Protein AF-A0A7L3PGA0-F1 (afdb_monomer)

Sequence (75 aa):
VSCPQPLADAWNEPCVTSCGDSRAIIYPPPVVITFPGPILSSCPQESVVGSSAPAAIGASFGCGGSYGYRGTFSY

InterPro domains:
  IPR003461 Keratin [PF02422] (1-71)
  IPR003461 Keratin [PTHR31203] (1-74)

Foldseek 3Di:
DDDPDDDDDDDPDDPDDDDDDDDDDDDDDDDDDDDDDDDDDDDDDDDDDDDDDDPDDDDDDDDDDDDDPDPDDDD

Radius of gyration: 51.01 Å; Cα contacts (8 Å, |Δi|>4): 0; chains: 1; bounding box: 83×37×132 Å

Mean predicted aligned error: 21.16 Å

Secondary structure (DSSP, 8-state):
-PPPPP-----SS-----PPPP-----PPP----PPPPP----PPP-----PPP---------------------

Solvent-accessible surface area (backbone atoms only — not comparable to full-atom values): 6325 Å² total; per-residue (Å²): 137,87,78,80,78,88,82,82,87,82,75,95,64,87,88,80,77,91,74,80,89,86,86,85,89,83,85,80,81,91,84,86,86,86,78,82,76,87,85,86,85,81,82,84,76,91,77,86,85,85,84,83,79,79,80,80,86,82,79,96,74,80,88,84,77,93,80,76,95,73,88,75,90,76,136

Organism: NCBI:txid269412

pLDDT: mean 72.55, std 16.36, range [40.22, 94.69]

Structure (mmCIF, N/CA/C/O backbone):
data_AF-A0A7L3PGA0-F1
#
_entry.id   AF-A0A7L3PGA0-F1
#
loop_
_atom_site.group_PDB
_atom_site.id
_atom_site.type_symbol
_atom_site.label_atom_id
_atom_site.label_alt_id
_atom_site.label_comp_id
_atom_site.label_asym_id
_atom_site.label_entity_id
_atom_site.label_seq_id
_atom_site.pdbx_PDB_ins_code
_atom_site.Cartn_x
_atom_site.Cartn_y
_atom_site.Cartn_z
_atom_site.occupancy
_atom_site.B_iso_or_equiv
_atom_site.auth_seq_id
_atom_site.auth_comp_id
_atom_site.auth_asym_id
_atom_site.auth_atom_id
_atom_site.pdbx_PDB_mod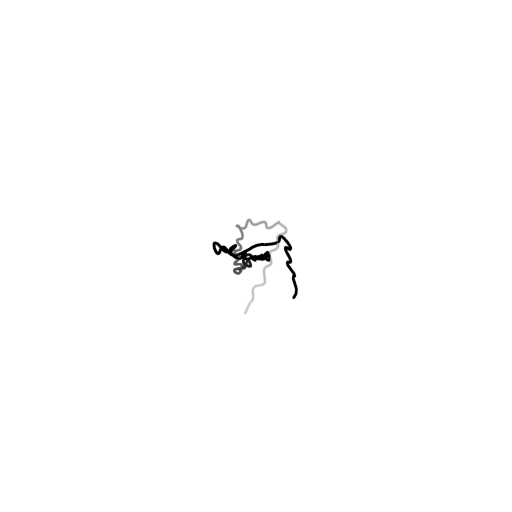el_num
ATOM 1 N N . VAL A 1 1 ? 12.151 -22.167 -50.443 1.00 62.12 1 VAL A N 1
ATOM 2 C CA . VAL A 1 1 ? 12.191 -20.966 -49.577 1.00 62.12 1 VAL A CA 1
ATOM 3 C C . VAL A 1 1 ? 13.655 -20.671 -49.306 1.00 62.12 1 VAL A C 1
ATOM 5 O O . VAL A 1 1 ? 14.332 -21.557 -48.807 1.00 62.12 1 VAL A O 1
ATOM 8 N N . SER A 1 2 ? 14.165 -19.521 -49.747 1.00 71.56 2 SER A N 1
ATOM 9 C CA . SER A 1 2 ? 15.543 -19.094 -49.471 1.00 71.56 2 SER A CA 1
ATOM 10 C C . SER A 1 2 ? 15.501 -18.140 -48.283 1.00 71.56 2 SER A C 1
ATOM 12 O O . SER A 1 2 ? 14.800 -17.131 -48.353 1.00 71.56 2 SER A O 1
ATOM 14 N N . CYS A 1 3 ? 16.181 -18.485 -47.190 1.00 66.75 3 CYS A N 1
ATOM 15 C CA . CYS A 1 3 ? 16.324 -17.597 -46.041 1.00 66.75 3 CYS A CA 1
ATOM 16 C C . CYS A 1 3 ? 17.629 -16.808 -46.202 1.00 66.75 3 CYS A C 1
ATOM 18 O O . CYS A 1 3 ? 18.687 -17.437 -46.285 1.00 66.75 3 CYS A O 1
ATOM 20 N N . PRO A 1 4 ? 17.585 -15.464 -46.253 1.00 80.25 4 PRO A N 1
ATOM 21 C CA . PRO A 1 4 ? 18.804 -14.668 -46.263 1.00 80.25 4 PRO A CA 1
ATOM 22 C C .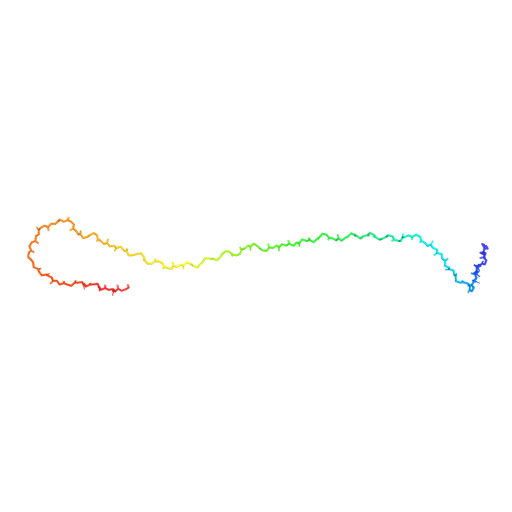 PRO A 1 4 ? 19.606 -14.943 -44.986 1.00 80.25 4 PRO A C 1
ATOM 24 O O . PRO A 1 4 ? 19.034 -15.156 -43.915 1.00 80.25 4 PRO A O 1
ATOM 27 N N . GLN A 1 5 ? 20.934 -14.986 -45.109 1.00 75.94 5 GLN A N 1
ATOM 28 C CA . GLN A 1 5 ? 21.807 -15.249 -43.967 1.00 75.94 5 GLN A CA 1
ATOM 29 C C . GLN A 1 5 ? 21.658 -14.133 -42.919 1.00 75.94 5 GLN A C 1
ATOM 31 O O . GLN A 1 5 ? 21.581 -12.961 -43.297 1.00 75.94 5 GLN A O 1
ATOM 36 N N . PRO A 1 6 ? 21.619 -14.467 -41.615 1.00 75.69 6 PRO A N 1
ATOM 37 C CA . PRO A 1 6 ? 21.559 -13.460 -40.566 1.00 75.69 6 PRO A CA 1
ATOM 38 C C . PRO A 1 6 ? 22.851 -12.638 -40.584 1.00 75.69 6 PRO A C 1
ATOM 40 O O . PRO A 1 6 ? 23.939 -13.172 -40.375 1.00 75.69 6 PRO A O 1
ATOM 43 N N . LEU A 1 7 ? 22.726 -11.340 -40.855 1.00 79.94 7 LEU A N 1
ATOM 44 C CA . LEU A 1 7 ? 23.830 -10.393 -40.769 1.00 79.94 7 LEU A CA 1
ATOM 45 C C . LEU A 1 7 ? 23.908 -9.881 -39.329 1.00 79.94 7 LEU A C 1
ATOM 47 O O . LEU A 1 7 ? 23.021 -9.160 -38.875 1.00 79.94 7 LEU A O 1
ATOM 51 N N . ALA A 1 8 ? 24.954 -10.289 -38.617 1.00 76.38 8 ALA A N 1
ATOM 52 C CA . ALA A 1 8 ? 25.316 -9.721 -37.328 1.00 76.38 8 ALA A CA 1
ATOM 53 C C . ALA A 1 8 ? 26.460 -8.735 -37.563 1.00 76.38 8 ALA A C 1
ATOM 55 O O . ALA A 1 8 ? 27.569 -9.145 -37.898 1.00 76.38 8 ALA A O 1
ATOM 56 N N . ASP A 1 9 ? 26.163 -7.449 -37.427 1.00 75.12 9 ASP A N 1
ATOM 57 C CA . ASP A 1 9 ? 27.156 -6.388 -37.519 1.00 75.12 9 ASP A CA 1
ATOM 58 C C . ASP A 1 9 ? 27.559 -5.997 -36.093 1.00 75.12 9 ASP A C 1
ATOM 60 O O . ASP A 1 9 ? 26.703 -5.732 -35.241 1.00 75.12 9 ASP A O 1
ATOM 64 N N . ALA A 1 10 ? 28.851 -6.096 -35.795 1.00 75.06 10 ALA A N 1
ATOM 65 C CA . ALA A 1 10 ? 29.388 -5.952 -34.449 1.00 75.06 10 ALA A CA 1
ATOM 66 C C . ALA A 1 10 ? 30.393 -4.804 -34.430 1.00 75.06 10 ALA A C 1
ATOM 68 O O . ALA A 1 10 ? 31.411 -4.839 -35.120 1.00 75.06 10 ALA A O 1
ATOM 69 N N . TRP A 1 11 ? 30.121 -3.806 -33.595 1.00 79.62 11 TRP A N 1
ATOM 70 C CA . TRP A 1 11 ? 31.012 -2.677 -33.364 1.00 79.62 11 TRP A CA 1
ATOM 71 C C . TRP A 1 11 ? 31.681 -2.794 -31.997 1.00 79.62 11 TRP A C 1
ATOM 73 O O . TRP A 1 11 ? 31.053 -3.179 -31.014 1.00 79.62 11 TRP A O 1
ATOM 83 N N . ASN A 1 12 ? 32.960 -2.420 -31.936 1.00 81.75 12 ASN A N 1
ATOM 84 C CA . ASN A 1 12 ? 33.734 -2.351 -30.691 1.00 81.75 12 ASN A CA 1
ATOM 85 C C . ASN A 1 12 ? 33.590 -0.995 -29.977 1.00 81.75 12 ASN A C 1
ATOM 87 O O . ASN A 1 12 ? 34.190 -0.772 -28.928 1.00 81.75 12 ASN A O 1
ATOM 91 N N . GLU A 1 13 ? 32.831 -0.072 -30.566 1.00 83.75 13 GLU A N 1
ATOM 92 C CA . GLU A 1 13 ? 32.609 1.271 -30.043 1.00 83.75 13 GLU A CA 1
ATOM 93 C C . GLU A 1 13 ? 31.396 1.279 -29.100 1.00 83.75 13 GLU A C 1
ATOM 95 O O . GLU A 1 13 ? 30.423 0.554 -29.333 1.00 83.75 13 GLU A O 1
ATOM 100 N N . PRO A 1 14 ? 31.415 2.083 -28.023 1.00 76.38 14 PRO A N 1
ATOM 101 C CA . PRO A 1 14 ? 30.292 2.166 -27.102 1.00 76.38 14 PRO A CA 1
ATOM 102 C C . PRO A 1 14 ? 29.060 2.745 -27.812 1.00 76.38 14 PRO A C 1
ATOM 104 O O . PRO A 1 14 ? 29.002 3.930 -28.134 1.00 76.38 14 PRO A O 1
ATOM 107 N N . CYS A 1 15 ? 28.047 1.904 -28.023 1.00 78.94 15 CYS A N 1
ATOM 108 C CA . CYS A 1 15 ? 26.739 2.328 -28.508 1.00 78.94 15 CYS A CA 1
ATOM 109 C C . CYS A 1 15 ? 25.971 3.000 -27.364 1.00 78.94 15 CYS A C 1
ATOM 111 O O . CYS A 1 15 ? 25.298 2.342 -26.569 1.00 78.94 15 CYS A O 1
ATOM 113 N N . VAL A 1 16 ? 26.105 4.321 -27.255 1.00 78.25 16 VAL A N 1
ATOM 114 C CA . VAL A 1 16 ? 25.327 5.130 -26.314 1.00 78.25 16 VAL A CA 1
ATOM 115 C C . VAL A 1 16 ? 24.248 5.859 -27.099 1.00 78.25 16 VAL A C 1
ATOM 117 O O . VAL A 1 16 ? 24.541 6.745 -27.897 1.00 78.25 16 VAL A O 1
ATOM 120 N N . THR A 1 17 ? 22.992 5.492 -26.863 1.00 79.38 17 THR A N 1
ATOM 121 C CA . THR A 1 17 ? 21.836 6.238 -27.364 1.00 79.38 17 THR A CA 1
ATOM 122 C C . THR A 1 17 ? 21.141 6.936 -26.203 1.00 79.38 17 THR A C 1
ATOM 124 O O . THR A 1 17 ? 21.013 6.379 -25.112 1.00 79.38 17 THR A O 1
ATOM 127 N N . SER A 1 18 ? 20.710 8.175 -26.422 1.00 81.44 18 SER A N 1
ATOM 128 C CA . SER A 1 18 ? 19.849 8.873 -25.473 1.00 81.44 18 SER A CA 1
ATOM 129 C C . SER A 1 18 ? 18.406 8.472 -25.769 1.00 81.44 18 SER A C 1
ATOM 131 O O . SER A 1 18 ? 17.833 8.869 -26.781 1.00 81.44 18 SER A O 1
ATOM 133 N N . CYS A 1 19 ? 17.834 7.641 -24.900 1.00 83.94 19 CYS A N 1
ATOM 134 C CA . CYS A 1 19 ? 16.405 7.349 -24.906 1.00 83.94 19 CYS A CA 1
ATOM 135 C C . CYS A 1 19 ? 15.653 8.396 -24.076 1.00 83.94 19 CYS A C 1
ATOM 137 O O . CYS A 1 19 ? 16.195 8.940 -23.115 1.00 83.94 19 CYS A O 1
ATOM 139 N N . GLY A 1 20 ? 14.395 8.653 -24.436 1.00 88.69 20 GLY A N 1
ATOM 140 C CA . GLY A 1 20 ? 13.497 9.466 -23.614 1.00 88.69 20 GLY A CA 1
ATOM 141 C C . GLY A 1 20 ? 13.119 8.781 -22.296 1.00 88.69 20 GLY A C 1
ATOM 142 O O . GLY A 1 20 ? 13.396 7.597 -22.086 1.00 88.69 20 GLY A O 1
ATOM 143 N N . ASP A 1 21 ? 12.451 9.528 -21.419 1.00 91.44 21 ASP A N 1
ATOM 144 C CA . ASP A 1 21 ? 12.075 9.051 -20.088 1.00 91.44 21 ASP A CA 1
ATOM 145 C C . ASP A 1 21 ? 11.150 7.824 -20.138 1.00 91.44 21 ASP A C 1
ATOM 147 O O . ASP A 1 21 ? 10.156 7.777 -20.870 1.00 91.44 21 ASP A O 1
ATOM 151 N N . SER A 1 22 ? 11.448 6.829 -19.300 1.00 90.38 22 SER A N 1
ATOM 152 C CA . SER A 1 22 ? 10.570 5.676 -19.086 1.00 90.38 22 SER A CA 1
ATOM 153 C C . SER A 1 22 ? 9.506 6.008 -18.043 1.00 90.38 22 SER A C 1
ATOM 155 O O . SER A 1 22 ? 9.829 6.448 -16.941 1.00 90.38 22 SER A O 1
ATOM 157 N N . ARG A 1 23 ? 8.230 5.755 -18.359 1.00 92.69 23 ARG A N 1
ATOM 158 C CA . ARG A 1 23 ? 7.117 5.908 -17.408 1.00 92.69 23 ARG A CA 1
ATOM 159 C C . ARG A 1 23 ? 6.556 4.551 -16.991 1.00 92.69 23 ARG A C 1
ATOM 161 O O . ARG A 1 23 ? 6.236 3.726 -17.844 1.00 92.69 23 ARG A O 1
ATOM 168 N N . ALA A 1 24 ? 6.373 4.356 -15.690 1.00 92.81 24 ALA A N 1
ATOM 169 C CA . ALA A 1 24 ? 5.647 3.223 -15.123 1.00 92.81 24 ALA A CA 1
ATOM 170 C C . ALA A 1 24 ? 4.432 3.743 -14.343 1.00 92.81 24 ALA A C 1
ATOM 172 O O . ALA A 1 24 ? 4.558 4.676 -13.553 1.00 92.81 24 ALA A O 1
ATOM 173 N N . ILE A 1 25 ? 3.255 3.157 -14.577 1.00 94.06 25 ILE A N 1
ATOM 174 C CA . ILE A 1 25 ? 2.016 3.472 -13.850 1.00 94.06 25 ILE A CA 1
ATOM 175 C C . ILE A 1 25 ? 1.628 2.233 -13.045 1.00 94.06 25 ILE A C 1
ATOM 177 O O . ILE A 1 25 ? 1.589 1.133 -13.594 1.00 94.06 25 ILE A O 1
ATOM 181 N N . ILE A 1 26 ? 1.347 2.411 -11.753 1.00 91.31 26 ILE A N 1
ATOM 182 C CA . ILE A 1 26 ? 0.995 1.329 -10.828 1.00 91.31 26 ILE A CA 1
ATOM 183 C C . ILE A 1 26 ? -0.399 1.608 -10.261 1.00 91.31 26 ILE A C 1
ATOM 185 O O . ILE A 1 26 ? -0.675 2.729 -9.835 1.00 91.31 26 ILE A O 1
ATOM 189 N N . TYR A 1 27 ? -1.257 0.587 -10.227 1.00 93.81 27 TYR A N 1
ATOM 190 C CA . TYR A 1 27 ? -2.602 0.655 -9.649 1.00 93.81 27 TYR A CA 1
ATOM 191 C C . TYR A 1 27 ? -2.688 -0.250 -8.413 1.00 93.81 27 TYR A C 1
ATOM 193 O O . TYR A 1 27 ? -2.984 -1.439 -8.549 1.00 93.81 27 TYR A O 1
ATOM 201 N N . PRO A 1 28 ? -2.388 0.267 -7.209 1.00 92.38 28 PRO A N 1
ATOM 202 C CA . PRO A 1 28 ? -2.517 -0.517 -5.989 1.00 92.38 28 PRO A CA 1
ATOM 203 C C . 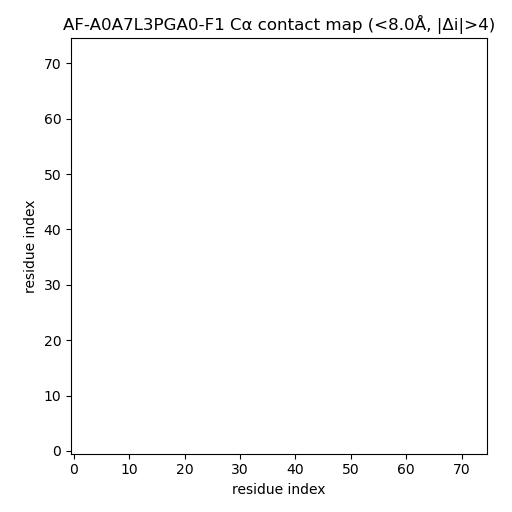PRO A 1 28 ? -3.999 -0.776 -5.652 1.00 92.38 28 PRO A C 1
ATOM 205 O O . PRO A 1 28 ? -4.855 0.063 -5.950 1.00 92.38 28 PRO A O 1
ATOM 208 N N . PRO A 1 29 ? -4.323 -1.916 -5.018 1.00 94.69 29 PRO A N 1
ATOM 209 C CA . PRO A 1 29 ? -5.677 -2.198 -4.552 1.00 94.69 29 PRO A CA 1
ATOM 210 C C . PRO A 1 29 ? -6.080 -1.265 -3.391 1.00 94.69 29 PRO A C 1
ATOM 212 O O . PRO A 1 29 ? -5.213 -0.808 -2.640 1.00 94.69 29 PRO A O 1
ATOM 215 N N . PRO A 1 30 ? -7.385 -0.992 -3.204 1.00 89.75 30 PRO A N 1
ATOM 216 C CA . PRO A 1 30 ? -7.866 -0.184 -2.087 1.00 89.75 30 PRO A CA 1
ATOM 217 C C . PRO A 1 30 ? -7.631 -0.897 -0.747 1.00 89.75 30 PRO A C 1
ATOM 219 O O . PRO A 1 30 ? -7.913 -2.087 -0.609 1.00 89.75 30 PRO A O 1
ATOM 222 N N . VAL A 1 31 ? -7.152 -0.153 0.254 1.00 90.06 31 VAL A N 1
ATOM 223 C CA . VAL A 1 31 ? -6.935 -0.646 1.624 1.00 90.06 31 VAL A CA 1
ATOM 224 C C . VAL A 1 31 ? -7.946 0.014 2.556 1.00 90.06 31 VAL A C 1
ATOM 226 O O . VAL A 1 31 ? -8.074 1.238 2.567 1.00 90.06 31 VAL A O 1
ATOM 229 N N . VAL A 1 32 ? -8.658 -0.794 3.345 1.00 90.81 32 VAL A N 1
ATOM 230 C CA . VAL A 1 32 ? -9.623 -0.322 4.348 1.00 90.81 32 VAL A CA 1
ATOM 231 C C . VAL A 1 32 ? -9.054 -0.566 5.740 1.00 90.81 32 VAL A C 1
ATOM 233 O O . VAL A 1 32 ? -8.629 -1.676 6.051 1.00 90.81 32 VAL A O 1
ATOM 236 N N . ILE A 1 33 ? -9.066 0.470 6.580 1.00 87.06 33 ILE A N 1
ATOM 237 C CA . ILE A 1 33 ? -8.669 0.390 7.988 1.00 87.06 33 ILE A CA 1
ATOM 238 C C . ILE A 1 33 ? -9.894 0.722 8.838 1.00 87.06 33 ILE A C 1
ATOM 240 O O . ILE A 1 33 ? -10.489 1.789 8.687 1.00 87.06 33 ILE A O 1
ATOM 244 N N . THR A 1 34 ? -10.272 -0.188 9.735 1.00 87.50 34 THR A N 1
ATOM 245 C CA . THR A 1 34 ? -11.356 0.027 10.699 1.00 87.50 34 THR A CA 1
ATOM 246 C C . THR A 1 34 ? -10.758 0.262 12.077 1.00 87.50 34 THR A C 1
ATOM 248 O O . THR A 1 34 ? -10.060 -0.598 12.608 1.00 87.50 34 THR A O 1
ATOM 251 N N . PHE A 1 35 ? -11.050 1.419 12.666 1.00 88.12 35 PHE A N 1
ATOM 252 C CA . PHE A 1 35 ? -10.683 1.707 14.048 1.00 88.12 35 PHE A CA 1
ATOM 253 C C . PHE A 1 35 ? -11.829 1.286 14.971 1.00 88.12 3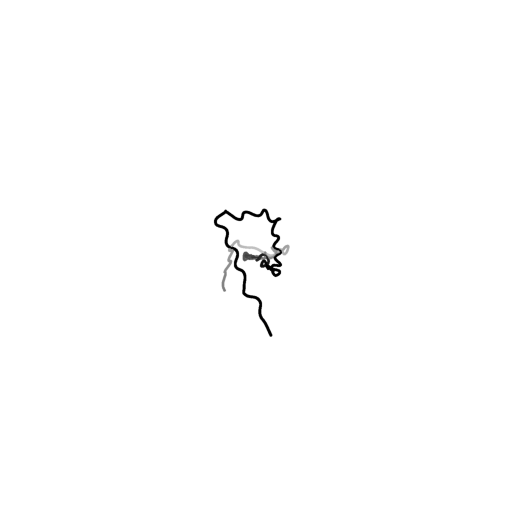5 PHE A C 1
ATOM 255 O O . PHE A 1 35 ? -12.971 1.687 14.725 1.00 88.12 35 PHE A O 1
ATOM 262 N N . PRO A 1 36 ? -11.566 0.481 16.014 1.00 87.94 36 PRO A N 1
ATOM 263 C CA . PRO A 1 36 ? -12.583 0.183 17.010 1.00 87.94 36 PRO A CA 1
ATOM 264 C C . PRO A 1 36 ? -13.027 1.484 17.693 1.00 87.94 36 PRO A C 1
ATOM 266 O O . PRO A 1 36 ? -12.218 2.384 17.925 1.00 87.94 36 PRO A O 1
ATOM 269 N N . GLY A 1 37 ? -14.322 1.593 17.993 1.00 88.12 37 GLY A N 1
ATOM 270 C CA . GLY A 1 37 ? -14.863 2.736 18.728 1.00 88.12 37 GLY A CA 1
ATOM 271 C C . GLY A 1 37 ? -14.285 2.844 20.149 1.00 88.12 37 GLY A C 1
ATOM 272 O O . GLY A 1 37 ? -13.710 1.880 20.661 1.00 88.12 37 GLY A O 1
ATOM 273 N N . PRO A 1 38 ? -14.432 4.005 20.810 1.00 82.88 38 PRO A N 1
ATOM 274 C CA . PRO A 1 38 ? -13.948 4.192 22.172 1.00 82.88 38 PRO A CA 1
ATOM 275 C C . PRO A 1 38 ? -14.683 3.268 23.154 1.00 82.88 38 PRO A C 1
ATOM 277 O O . PRO A 1 38 ? -15.908 3.154 23.119 1.00 82.88 38 PRO A O 1
ATOM 280 N N . ILE A 1 39 ? -13.935 2.635 24.061 1.00 82.56 39 ILE A N 1
ATOM 281 C CA . ILE A 1 39 ? -14.503 1.872 25.179 1.00 82.56 39 ILE A CA 1
ATOM 282 C C . ILE A 1 39 ? -14.873 2.865 26.286 1.00 82.56 39 ILE A C 1
ATOM 284 O O . ILE A 1 39 ? -13.999 3.530 26.841 1.00 82.56 39 ILE A O 1
ATOM 288 N N . LEU A 1 40 ? -16.162 2.954 26.618 1.00 78.62 40 LEU A N 1
ATOM 289 C CA . LEU A 1 40 ? -16.651 3.723 27.762 1.00 78.62 40 LEU A CA 1
ATOM 290 C C . LEU A 1 40 ? -16.797 2.783 28.964 1.00 78.62 40 LEU A C 1
ATOM 292 O O . LEU A 1 40 ? -17.605 1.859 28.929 1.00 78.62 40 LEU A O 1
ATOM 296 N N . SER A 1 41 ? -16.010 3.012 30.016 1.00 79.25 41 SER A N 1
ATOM 297 C CA . SER A 1 41 ? -16.104 2.276 31.282 1.00 79.25 41 SER A CA 1
ATOM 298 C C . SER A 1 41 ? -16.629 3.196 32.380 1.00 79.25 41 SER A C 1
ATOM 300 O O . SER A 1 41 ? -16.137 4.313 32.540 1.00 79.25 41 SER A O 1
ATOM 302 N N . SER A 1 42 ? -17.611 2.723 33.146 1.00 79.94 42 SER A N 1
ATOM 303 C CA . SER A 1 42 ? -18.091 3.379 34.362 1.00 79.94 42 SER A CA 1
ATOM 304 C C . SER A 1 42 ? -17.797 2.492 35.566 1.00 79.94 42 SER A C 1
ATOM 306 O O . SER A 1 42 ? -18.169 1.321 35.567 1.00 79.94 42 SER A O 1
ATOM 308 N N . CYS A 1 43 ? -17.182 3.057 36.603 1.00 80.75 43 CYS A N 1
ATOM 309 C CA . CYS A 1 43 ? -17.003 2.404 37.898 1.00 80.75 43 CYS A CA 1
ATOM 310 C C . CYS A 1 43 ? -18.092 2.927 38.847 1.00 80.75 43 CYS A C 1
ATOM 312 O O . CYS A 1 43 ? -17.899 4.001 39.424 1.00 80.75 43 CYS A O 1
ATOM 314 N N . PRO A 1 44 ? -19.253 2.257 38.972 1.00 77.00 44 PRO A N 1
ATOM 315 C CA . PRO A 1 44 ? -20.297 2.731 39.870 1.00 77.00 44 PRO A CA 1
ATOM 316 C C . PRO A 1 44 ? -19.769 2.723 41.311 1.00 77.00 44 PRO A C 1
ATOM 318 O O . PRO A 1 44 ? -19.224 1.722 41.772 1.00 77.00 44 PRO A O 1
ATOM 321 N N . GLN A 1 45 ? -19.899 3.849 42.015 1.00 80.69 45 GLN A N 1
ATOM 322 C CA . GLN A 1 45 ? -19.732 3.868 43.466 1.00 80.69 45 GLN A CA 1
ATOM 323 C C . GLN A 1 45 ? -21.048 3.420 44.097 1.00 80.69 45 GLN A 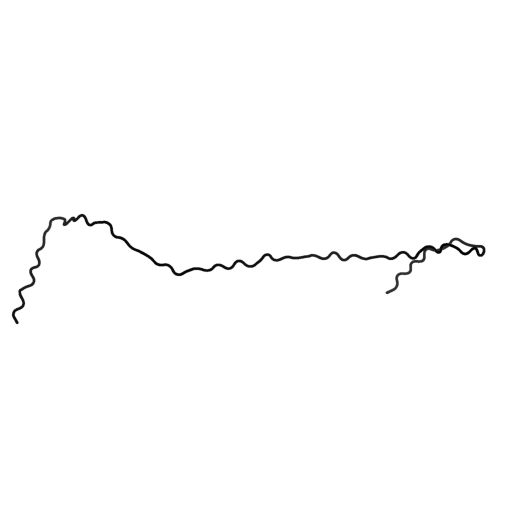C 1
ATOM 325 O O . GLN A 1 45 ? -22.092 4.015 43.835 1.00 80.69 45 GLN A O 1
ATOM 330 N N . GLU A 1 46 ? -20.987 2.375 44.922 1.00 74.62 46 GLU A N 1
ATOM 331 C CA . GLU A 1 46 ? -22.102 1.968 45.776 1.00 74.62 46 GLU A CA 1
ATOM 332 C C . GLU A 1 46 ? -22.465 3.123 46.715 1.00 74.62 46 GLU A C 1
ATOM 334 O O . GLU A 1 46 ? -21.632 3.598 47.491 1.00 74.62 46 GLU A O 1
ATOM 339 N N . SER A 1 47 ? -23.709 3.593 46.633 1.00 74.62 47 SER A N 1
ATOM 340 C CA . SER A 1 47 ? -24.223 4.658 47.491 1.00 74.62 47 SER A CA 1
ATOM 341 C C . SER A 1 47 ? -25.283 4.089 48.422 1.00 74.62 47 SER A C 1
ATOM 343 O O . SER A 1 47 ? -26.337 3.639 47.972 1.00 74.62 47 S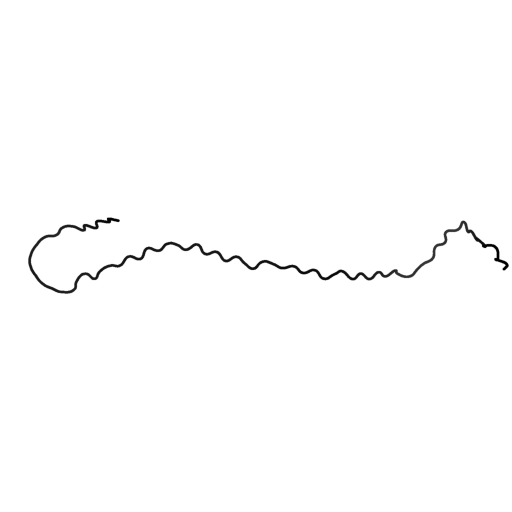ER A O 1
ATOM 345 N N . VAL A 1 48 ? -25.030 4.140 49.727 1.00 78.19 48 VAL A N 1
ATOM 346 C CA . VAL A 1 48 ? -26.018 3.747 50.734 1.00 78.19 48 VAL A CA 1
ATOM 347 C C . VAL A 1 48 ? -26.892 4.955 51.055 1.00 78.19 48 VAL A C 1
ATOM 349 O O . VAL A 1 48 ? -26.412 5.954 51.591 1.00 78.19 48 VAL A O 1
ATOM 352 N N . VAL A 1 49 ? -28.183 4.865 50.730 1.00 79.31 49 VAL A N 1
ATOM 353 C CA . VAL A 1 49 ? -29.178 5.899 51.045 1.00 79.31 49 VAL A CA 1
ATOM 354 C C . VAL A 1 49 ? -29.854 5.552 52.371 1.00 79.31 49 VAL A C 1
ATOM 356 O O . VAL A 1 49 ? -30.599 4.579 52.464 1.00 79.31 49 VAL A O 1
ATOM 359 N N . GLY A 1 50 ? -29.594 6.347 53.411 1.00 79.31 50 GLY A N 1
ATOM 360 C CA . GLY A 1 50 ? -30.286 6.251 54.699 1.00 79.31 50 GLY A CA 1
ATOM 361 C C . GLY A 1 50 ? -31.553 7.110 54.725 1.00 79.31 50 GLY A C 1
ATOM 362 O O . GLY A 1 50 ? -31.541 8.241 54.247 1.00 79.31 50 GLY A O 1
ATOM 363 N N . SER A 1 51 ? -32.641 6.594 55.304 1.00 76.75 51 SER A N 1
ATOM 364 C CA . SER A 1 51 ? -33.875 7.357 55.554 1.00 76.75 51 SER A CA 1
ATOM 365 C C . SER A 1 51 ? -33.978 7.725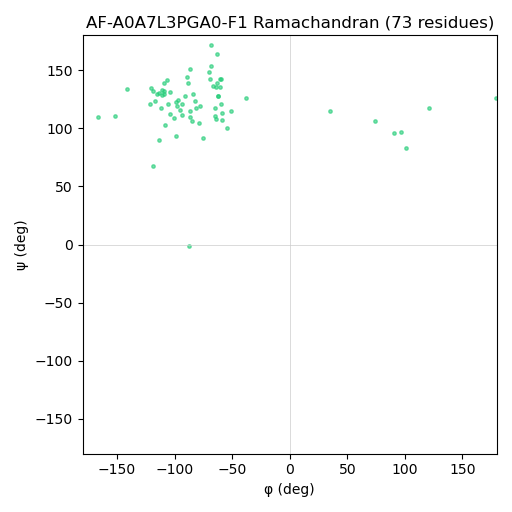 57.035 1.00 76.75 51 SER A C 1
ATOM 367 O O . SER A 1 51 ? -33.836 6.853 57.891 1.00 76.75 51 SER A O 1
ATOM 369 N N . SER A 1 52 ? -34.253 8.990 57.358 1.00 75.38 52 SER A N 1
ATOM 370 C CA . SER A 1 52 ? -34.611 9.416 58.716 1.00 75.38 52 SER A CA 1
ATOM 371 C C . SER A 1 52 ? -36.135 9.510 58.850 1.00 75.38 52 SER A C 1
ATOM 373 O O . SER A 1 52 ? -36.800 10.190 58.071 1.00 75.38 52 SER A O 1
ATOM 375 N N . ALA A 1 53 ? -36.709 8.803 59.829 1.00 72.81 53 ALA A N 1
ATOM 376 C CA . ALA A 1 53 ? -38.128 8.933 60.159 1.00 72.81 53 ALA A CA 1
ATOM 377 C C . ALA A 1 53 ? -38.392 10.319 60.786 1.00 72.81 53 ALA A C 1
ATOM 379 O O . ALA A 1 53 ? -37.552 10.793 61.559 1.00 72.81 53 ALA A O 1
ATOM 380 N N . PRO A 1 54 ? -39.532 10.978 60.501 1.00 62.78 54 PRO A N 1
ATOM 381 C CA . PRO A 1 54 ? -39.844 12.255 61.123 1.00 62.78 54 PRO A CA 1
ATOM 382 C C . PRO A 1 54 ? -39.966 12.064 62.636 1.00 62.78 54 PRO A C 1
ATOM 384 O O . PRO A 1 54 ? -40.721 11.209 63.101 1.00 62.78 54 PRO A O 1
ATOM 387 N N . ALA A 1 55 ? -39.240 12.873 63.411 1.00 63.75 55 ALA A N 1
ATOM 388 C CA . ALA A 1 55 ? -39.509 13.012 64.835 1.00 63.75 55 ALA A CA 1
ATOM 389 C C . ALA A 1 55 ? -40.959 13.495 64.971 1.00 63.75 55 ALA A C 1
ATOM 391 O O . ALA A 1 55 ? -41.295 14.577 64.490 1.00 63.75 55 ALA A O 1
ATOM 392 N N . ALA A 1 56 ? -41.826 12.648 65.529 1.00 55.59 56 ALA A N 1
ATOM 393 C CA . ALA A 1 56 ? -43.261 12.881 65.589 1.00 55.59 56 ALA A CA 1
ATOM 394 C C . ALA A 1 56 ? -43.569 14.271 66.171 1.00 55.59 56 ALA A C 1
ATOM 396 O O . ALA A 1 56 ? -43.296 14.555 67.338 1.00 55.59 56 ALA A O 1
ATOM 397 N N . ILE A 1 57 ? -44.146 15.139 65.338 1.00 62.31 57 ILE A N 1
ATOM 398 C CA . ILE A 1 57 ? -44.704 16.419 65.762 1.00 62.31 57 ILE A CA 1
ATOM 399 C C . ILE A 1 57 ? -46.073 16.118 66.379 1.00 62.31 57 ILE A C 1
ATOM 401 O O . ILE A 1 57 ? -47.038 15.866 65.665 1.00 62.31 57 ILE A O 1
ATOM 405 N N . GLY A 1 58 ? -46.137 16.164 67.711 1.00 50.62 58 GLY A N 1
ATOM 406 C CA . GLY A 1 58 ? -47.373 16.375 68.466 1.00 50.62 58 GLY A CA 1
ATOM 407 C C . GLY A 1 58 ? -48.080 15.126 69.000 1.00 50.62 58 GLY A C 1
ATOM 408 O O . GLY A 1 58 ? -48.927 14.557 68.328 1.00 50.62 58 GLY A O 1
ATOM 409 N N . ALA A 1 59 ? -47.833 14.800 70.272 1.00 41.50 59 ALA A N 1
ATOM 410 C CA . ALA A 1 59 ? -48.881 14.432 71.231 1.00 41.50 59 ALA A CA 1
ATOM 411 C 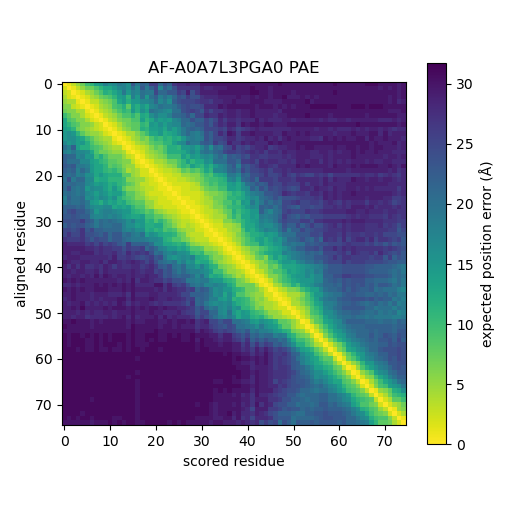C . ALA A 1 59 ? -48.298 14.447 72.654 1.00 41.50 59 ALA A C 1
ATOM 413 O O . ALA A 1 59 ? -47.472 13.622 73.030 1.00 41.50 59 ALA A O 1
ATOM 414 N N . SER A 1 60 ? -48.731 15.429 73.440 1.00 52.28 60 SER A N 1
ATOM 415 C CA . SER A 1 60 ? -48.510 15.531 74.880 1.00 52.28 60 SER A CA 1
ATOM 416 C C . SER A 1 60 ? -49.085 14.309 75.598 1.00 52.28 60 SER A C 1
ATOM 418 O O . SER A 1 60 ? -50.296 14.277 75.758 1.00 52.28 60 SER A O 1
ATOM 420 N N . PHE A 1 61 ? -48.261 13.386 76.105 1.00 42.22 61 PHE A N 1
ATOM 421 C CA . PHE A 1 61 ? -48.614 12.548 77.261 1.00 42.22 61 PHE A CA 1
ATOM 422 C C . PHE A 1 61 ? -47.366 12.107 78.046 1.00 42.22 61 PHE A C 1
ATOM 424 O O . PHE A 1 61 ? -46.590 11.283 77.585 1.00 42.22 61 PHE A O 1
ATOM 431 N N . GLY A 1 62 ? -47.232 12.655 79.259 1.00 44.50 62 GLY A N 1
ATOM 432 C CA . GLY A 1 62 ? -46.848 11.911 80.464 1.00 44.50 62 GLY A CA 1
ATOM 433 C C . GLY A 1 62 ? -45.392 11.468 80.642 1.00 44.5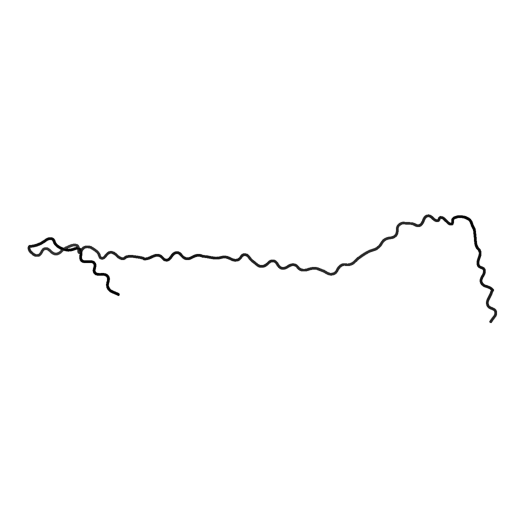0 62 GLY A C 1
ATOM 434 O O . GLY A 1 62 ? -44.975 10.465 80.091 1.00 44.50 62 GLY A O 1
ATOM 435 N N . CYS A 1 63 ? -44.691 12.165 81.543 1.00 47.75 63 CYS A N 1
ATOM 436 C CA . CYS A 1 63 ? -43.647 11.666 82.450 1.00 47.75 63 CYS A CA 1
ATOM 437 C C . CYS A 1 63 ? -42.699 10.543 81.979 1.00 47.75 63 CYS A C 1
ATOM 439 O O . CYS A 1 63 ? -43.043 9.366 82.013 1.00 47.75 63 CYS A O 1
ATOM 441 N N . GLY A 1 64 ? -41.418 10.903 81.864 1.00 47.41 64 GLY A N 1
ATOM 442 C CA . GLY A 1 64 ? -40.354 10.087 82.450 1.00 47.41 64 GLY A CA 1
ATOM 443 C C . GLY A 1 64 ? -39.308 9.551 81.479 1.00 47.41 64 GLY A C 1
ATOM 444 O O . GLY A 1 64 ? -39.585 8.688 80.660 1.00 47.41 64 GLY A O 1
ATOM 445 N N . GLY A 1 65 ? -38.066 9.986 81.698 1.00 42.62 65 GLY A N 1
ATOM 446 C CA . GLY A 1 65 ? -36.893 9.147 81.471 1.00 42.62 65 GLY A CA 1
ATOM 447 C C . GLY A 1 65 ? -36.270 9.225 80.084 1.00 42.62 65 GLY A C 1
ATOM 448 O O . GLY A 1 65 ? -36.600 8.467 79.182 1.00 42.62 65 GLY A O 1
ATOM 449 N N . SER A 1 66 ? -35.245 10.068 79.976 1.00 58.94 66 SER A N 1
ATOM 450 C CA . SER A 1 66 ? -34.061 9.791 79.161 1.00 58.94 66 SER A CA 1
ATOM 451 C C . SER A 1 66 ? -33.676 8.311 79.252 1.00 58.94 66 SER A C 1
ATOM 453 O O . SER A 1 66 ? -33.493 7.864 80.373 1.00 58.94 66 SER A O 1
ATOM 455 N N . TYR A 1 67 ? -33.525 7.581 78.144 1.00 44.47 67 TYR A N 1
ATOM 456 C CA . TYR A 1 67 ? -32.489 6.551 77.950 1.00 44.47 67 TYR A CA 1
ATOM 457 C C . TYR A 1 67 ? -32.621 5.904 76.564 1.00 44.47 67 TYR A C 1
ATOM 459 O O . TYR A 1 67 ? -33.646 5.324 76.224 1.00 44.47 67 TYR A O 1
ATOM 467 N N . GLY A 1 68 ? -31.515 5.913 75.818 1.00 44.31 68 GLY A N 1
ATOM 468 C CA . GLY A 1 68 ? -31.188 4.809 74.919 1.00 44.31 68 GLY A CA 1
ATOM 469 C C . GLY A 1 68 ? -31.488 5.024 73.442 1.00 44.31 68 GLY A C 1
ATOM 470 O O . GLY A 1 68 ? -32.438 4.473 72.899 1.00 44.31 68 GLY A O 1
ATOM 471 N N . TYR A 1 69 ? -30.557 5.687 72.757 1.00 52.81 69 TYR A N 1
ATOM 472 C CA . TYR A 1 69 ? -30.202 5.311 71.391 1.00 52.81 69 TYR A CA 1
ATOM 473 C C . TYR A 1 69 ? -29.825 3.820 71.399 1.00 52.81 69 TYR A C 1
ATOM 475 O O . TYR A 1 69 ? -28.735 3.454 71.836 1.00 52.81 69 TYR A O 1
ATOM 483 N N . ARG A 1 70 ? -30.745 2.940 70.989 1.00 52.00 70 ARG A N 1
ATOM 484 C CA . ARG A 1 70 ? -30.479 1.504 70.827 1.00 52.00 70 ARG A CA 1
ATOM 485 C C . ARG A 1 70 ? -30.703 1.102 69.374 1.00 52.00 70 ARG A C 1
ATOM 487 O O . ARG A 1 70 ? -31.624 0.361 69.044 1.00 52.00 70 ARG A O 1
ATOM 494 N N . GLY A 1 71 ? -29.834 1.610 68.501 1.00 48.09 71 GLY A N 1
ATOM 495 C CA . GLY A 1 71 ? -29.648 1.041 67.171 1.00 48.09 71 GLY A CA 1
ATOM 496 C C . GLY A 1 71 ? -29.097 -0.373 67.321 1.00 48.09 71 GLY A C 1
ATOM 497 O O . GLY A 1 71 ? -27.956 -0.555 67.737 1.00 48.09 71 GLY A O 1
ATOM 498 N N . THR A 1 72 ? -29.929 -1.372 67.042 1.00 52.03 72 THR A N 1
ATOM 499 C CA . THR A 1 72 ? -29.507 -2.772 66.965 1.00 52.03 72 THR A CA 1
ATOM 500 C C . THR A 1 72 ? -29.545 -3.129 65.486 1.00 52.03 72 THR A C 1
ATOM 502 O O . THR A 1 72 ? -30.626 -3.293 64.931 1.00 52.03 72 THR A O 1
ATOM 505 N N . PHE A 1 73 ? -28.383 -3.173 64.831 1.00 47.88 73 PHE A N 1
ATOM 506 C CA . PHE A 1 73 ? -28.274 -3.758 63.498 1.00 47.88 73 PHE A CA 1
ATOM 507 C C . PHE A 1 73 ? -28.256 -5.276 63.665 1.00 47.88 73 PHE A C 1
ATOM 509 O O . PHE A 1 73 ? -27.416 -5.832 64.376 1.00 47.88 73 PHE A O 1
ATOM 516 N N . SER A 1 74 ? -29.236 -5.947 63.079 1.00 40.22 74 SER A N 1
ATOM 517 C CA . SER A 1 74 ? -29.276 -7.398 62.945 1.00 40.22 74 SER A CA 1
ATOM 518 C C . SER A 1 74 ? -29.861 -7.713 61.577 1.00 40.22 74 SER A C 1
ATOM 520 O O . SER A 1 74 ? -30.877 -7.118 61.228 1.00 40.22 74 SER A O 1
ATOM 522 N N . TYR A 1 75 ? -29.175 -8.652 60.914 1.00 40.94 75 TYR A N 1
ATOM 523 C CA . TYR A 1 75 ? -29.207 -9.112 59.518 1.00 40.94 75 TYR A CA 1
ATOM 524 C C . TYR A 1 75 ? -28.682 -8.141 58.450 1.00 40.94 75 TYR A C 1
ATOM 526 O O . TYR A 1 75 ? -29.162 -6.993 58.353 1.00 40.94 75 TYR A O 1
#